Protein AF-A0A2A2RL53-F1 (afdb_monomer)

Structure (mmCIF, N/CA/C/O backbone):
data_AF-A0A2A2RL53-F1
#
_entry.id   AF-A0A2A2RL53-F1
#
loop_
_atom_site.group_PDB
_atom_site.id
_atom_site.type_symbol
_atom_site.label_atom_id
_atom_site.label_alt_id
_atom_site.label_comp_id
_atom_site.label_asym_id
_atom_site.label_entity_id
_atom_site.label_seq_id
_atom_site.pdbx_PDB_ins_code
_atom_site.Cartn_x
_atom_site.Cartn_y
_atom_site.Cartn_z
_atom_site.occupancy
_atom_site.B_iso_or_equiv
_atom_site.auth_seq_id
_atom_site.auth_comp_id
_atom_site.auth_asym_id
_atom_site.auth_atom_id
_atom_site.pdbx_PDB_model_num
ATOM 1 N N . MET A 1 1 ? 1.274 -37.061 -49.720 1.00 59.84 1 MET A N 1
ATOM 2 C CA . MET A 1 1 ? 2.575 -36.361 -49.545 1.00 59.84 1 MET A CA 1
ATOM 3 C C . MET A 1 1 ? 2.408 -34.895 -49.143 1.00 59.84 1 MET A C 1
ATOM 5 O O . MET A 1 1 ? 2.935 -34.525 -48.105 1.00 59.84 1 MET A O 1
ATOM 9 N N . LYS A 1 2 ? 1.642 -34.073 -49.881 1.00 65.56 2 LYS A N 1
ATOM 10 C CA . LYS A 1 2 ? 1.456 -32.635 -49.575 1.00 65.56 2 LYS A CA 1
ATOM 11 C C . LYS A 1 2 ? 0.833 -32.348 -48.196 1.00 65.56 2 LYS A C 1
ATOM 13 O O . LYS A 1 2 ? 1.295 -31.458 -47.496 1.00 65.56 2 LYS A O 1
ATOM 18 N N . THR A 1 3 ? -0.160 -33.135 -47.784 1.00 74.56 3 THR A N 1
ATOM 19 C CA . THR A 1 3 ? -0.843 -33.006 -46.482 1.00 74.56 3 THR A CA 1
ATOM 20 C C . THR A 1 3 ? 0.051 -33.365 -45.298 1.00 74.56 3 THR A C 1
ATOM 22 O O . THR A 1 3 ? 0.069 -32.640 -44.313 1.00 74.56 3 THR A O 1
ATOM 25 N N . HIS A 1 4 ? 0.846 -34.433 -45.404 1.00 78.12 4 HIS A N 1
ATOM 26 C CA . HIS A 1 4 ? 1.792 -34.823 -44.350 1.00 78.12 4 HIS A CA 1
ATOM 27 C C . HIS A 1 4 ? 2.940 -33.822 -44.197 1.00 78.12 4 HIS A C 1
ATOM 29 O O . HIS A 1 4 ? 3.351 -33.544 -43.077 1.00 78.12 4 HIS A O 1
ATOM 35 N N . PHE A 1 5 ? 3.417 -33.242 -45.304 1.00 79.62 5 PHE A N 1
ATOM 36 C CA . PHE 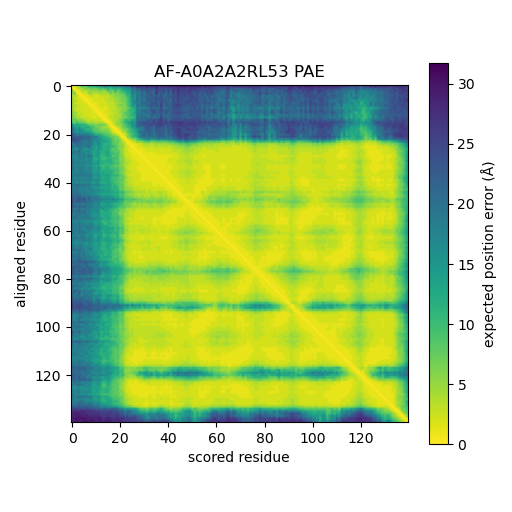A 1 5 ? 4.433 -32.191 -45.261 1.00 79.62 5 PHE A CA 1
ATOM 37 C C . PHE A 1 5 ? 3.885 -30.917 -44.608 1.00 79.62 5 PHE A C 1
ATOM 39 O O . PHE A 1 5 ? 4.490 -30.417 -43.670 1.00 79.62 5 PHE A O 1
ATOM 46 N N . ALA A 1 6 ? 2.697 -30.458 -45.018 1.00 82.06 6 ALA A N 1
ATOM 47 C CA . ALA A 1 6 ? 2.043 -29.298 -44.412 1.00 82.06 6 ALA A CA 1
ATOM 48 C C . ALA A 1 6 ? 1.775 -29.491 -42.909 1.00 82.06 6 ALA A C 1
ATOM 50 O O . ALA A 1 6 ? 1.980 -28.570 -42.121 1.00 82.06 6 ALA A O 1
ATOM 51 N N . LEU A 1 7 ? 1.373 -30.701 -42.503 1.00 86.62 7 LEU A N 1
ATOM 52 C CA . LEU A 1 7 ? 1.145 -31.031 -41.099 1.00 86.62 7 LEU A CA 1
ATOM 53 C C . LEU A 1 7 ? 2.452 -31.022 -40.295 1.00 86.62 7 LEU A C 1
ATOM 55 O O . LEU A 1 7 ? 2.485 -30.465 -39.203 1.00 86.62 7 LEU A O 1
ATOM 59 N N . ALA A 1 8 ? 3.536 -31.575 -40.845 1.00 86.88 8 ALA A N 1
ATOM 60 C CA . ALA A 1 8 ? 4.852 -31.552 -40.210 1.00 86.88 8 ALA A CA 1
ATOM 61 C C . ALA A 1 8 ? 5.400 -30.121 -40.070 1.00 86.88 8 ALA A C 1
ATOM 63 O O . ALA A 1 8 ? 5.925 -29.766 -39.017 1.00 86.88 8 ALA A O 1
ATOM 64 N N . SER A 1 9 ? 5.226 -29.276 -41.093 1.00 83.31 9 SER A N 1
ATOM 65 C CA . SER A 1 9 ? 5.619 -27.863 -41.047 1.00 83.31 9 SER A CA 1
ATOM 66 C C . SER A 1 9 ? 4.835 -27.087 -39.989 1.00 83.31 9 SER A C 1
ATOM 68 O O . SER A 1 9 ? 5.425 -26.332 -39.220 1.00 83.31 9 SER A O 1
ATOM 70 N N . LEU A 1 10 ? 3.518 -27.300 -39.913 1.00 86.31 10 LEU A N 1
ATOM 71 C CA . LEU A 1 10 ? 2.664 -26.655 -38.917 1.00 86.31 10 LEU A CA 1
ATOM 72 C C . LEU A 1 10 ? 3.034 -27.086 -37.492 1.00 86.31 10 LEU A C 1
ATOM 74 O O . LEU A 1 10 ? 3.115 -26.246 -36.600 1.00 86.31 10 LEU A O 1
ATOM 78 N N . LEU A 1 11 ? 3.312 -28.377 -37.287 1.00 87.81 11 LEU A N 1
ATOM 79 C CA . LEU A 1 11 ? 3.739 -28.900 -35.991 1.00 87.81 11 LEU A CA 1
ATOM 80 C C . LEU A 1 11 ? 5.079 -28.289 -35.557 1.00 87.81 11 LEU A C 1
ATOM 82 O O . LEU A 1 11 ? 5.240 -27.911 -34.401 1.00 87.81 11 LEU A O 1
ATOM 86 N N . PHE A 1 12 ? 6.018 -28.136 -36.495 1.00 84.25 12 PHE A N 1
ATOM 87 C CA . PHE A 1 12 ? 7.312 -27.507 -36.237 1.00 84.25 12 PHE A CA 1
ATOM 88 C C . PHE A 1 12 ? 7.170 -26.021 -35.864 1.00 84.25 12 PHE A C 1
ATOM 90 O O . PHE A 1 12 ? 7.814 -25.559 -34.926 1.00 84.25 12 PHE A O 1
ATOM 97 N N . LEU A 1 13 ? 6.277 -25.285 -36.534 1.00 84.12 13 LEU A N 1
ATOM 98 C CA . LEU A 1 13 ? 5.962 -23.886 -36.214 1.00 84.12 13 LEU A CA 1
ATOM 99 C C . LEU A 1 13 ? 5.336 -23.722 -34.822 1.00 84.12 13 LEU A C 1
ATOM 101 O O . LEU A 1 13 ? 5.707 -22.803 -34.096 1.00 84.12 13 LEU A O 1
ATOM 105 N N . LEU A 1 14 ? 4.430 -24.621 -34.430 1.00 83.62 14 LEU A N 1
ATOM 106 C CA . LEU A 1 14 ? 3.784 -24.593 -33.112 1.00 83.62 14 LEU A CA 1
ATOM 107 C C . LEU A 1 14 ? 4.756 -24.948 -31.977 1.00 83.62 14 LEU A C 1
ATOM 109 O O . LEU A 1 14 ? 4.697 -24.355 -30.903 1.00 83.62 14 LEU A O 1
ATOM 113 N N . LEU A 1 15 ? 5.679 -25.885 -32.215 1.00 81.19 15 LEU A N 1
ATOM 114 C CA . LEU A 1 15 ? 6.710 -26.262 -31.241 1.00 81.19 15 LEU A CA 1
ATOM 115 C C . LEU A 1 15 ? 7.816 -25.204 -31.108 1.00 81.19 15 LEU A C 1
ATOM 117 O O . LEU A 1 15 ? 8.449 -25.116 -30.058 1.00 81.19 15 LEU A O 1
ATOM 121 N N . ALA A 1 16 ? 8.030 -24.383 -32.139 1.00 75.44 16 ALA A N 1
ATOM 122 C CA . ALA A 1 16 ? 8.985 -23.278 -32.119 1.00 75.44 16 ALA A CA 1
ATOM 123 C C . ALA A 1 16 ? 8.428 -21.988 -31.484 1.00 75.44 16 ALA A C 1
ATOM 125 O O . ALA A 1 16 ? 9.189 -21.043 -31.278 1.00 75.44 16 ALA A O 1
ATOM 126 N N . SER A 1 17 ? 7.129 -21.930 -31.150 1.00 68.44 17 SER A N 1
ATOM 127 C CA . SER A 1 17 ? 6.476 -20.718 -30.637 1.00 68.44 17 SER A CA 1
ATOM 128 C C . SER A 1 17 ? 6.111 -20.677 -29.139 1.00 68.44 17 SER A C 1
ATOM 130 O O . SER A 1 17 ? 5.200 -19.908 -28.803 1.00 68.44 17 SER A O 1
ATOM 132 N N . PRO A 1 18 ? 6.732 -21.415 -28.191 1.00 65.12 18 PRO A N 1
ATOM 133 C CA . PRO A 1 18 ? 6.543 -21.078 -26.788 1.00 65.12 18 PRO A CA 1
ATOM 134 C C . PRO A 1 18 ? 7.231 -19.732 -26.523 1.00 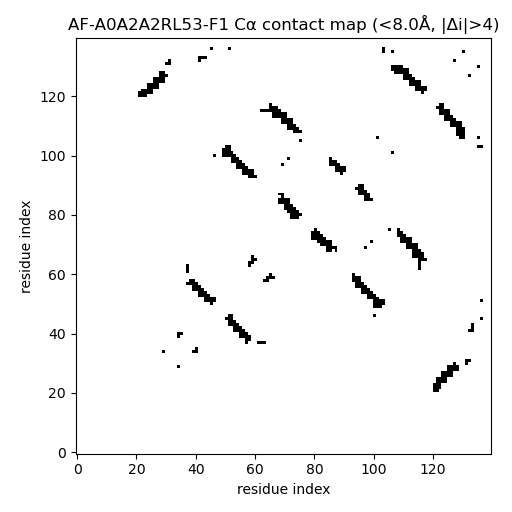65.12 18 PRO A C 1
ATOM 136 O O . PRO A 1 18 ? 8.423 -19.649 -26.239 1.00 65.12 18 PRO A O 1
ATOM 139 N N . SER A 1 19 ? 6.470 -18.643 -26.650 1.00 67.25 19 SER A N 1
ATOM 140 C CA . SER A 1 19 ? 6.883 -17.348 -26.122 1.00 67.25 19 SER A CA 1
ATOM 141 C C . SER A 1 19 ? 6.942 -17.470 -24.599 1.00 67.25 19 SER A C 1
ATOM 143 O O . SER A 1 19 ? 6.003 -18.012 -24.008 1.00 67.25 19 SER A O 1
ATOM 145 N N . PRO A 1 20 ? 7.999 -16.972 -23.937 1.00 58.03 20 PRO A N 1
ATOM 146 C CA . PRO A 1 20 ? 8.036 -16.920 -22.488 1.00 58.03 20 PRO A CA 1
ATOM 147 C C . PRO A 1 20 ? 6.919 -15.996 -21.984 1.00 58.03 20 PRO A C 1
ATOM 149 O O . PRO A 1 20 ? 7.069 -14.774 -21.928 1.00 58.03 20 PRO A O 1
ATOM 152 N N . SER A 1 21 ? 5.780 -16.596 -21.635 1.00 59.56 21 SER A N 1
ATOM 153 C CA . SER A 1 21 ? 4.677 -15.965 -20.913 1.00 59.56 21 SER A CA 1
ATOM 154 C C . SER A 1 21 ? 5.039 -15.908 -19.432 1.00 59.56 21 SER A C 1
ATOM 156 O O . SER A 1 21 ? 4.448 -16.590 -18.597 1.00 59.56 21 SER A O 1
ATOM 158 N N . PHE A 1 22 ? 6.050 -15.112 -19.099 1.00 55.75 22 PHE A N 1
ATOM 159 C CA . PHE A 1 22 ? 6.384 -14.830 -17.711 1.00 55.75 22 PHE A CA 1
ATOM 160 C C . PHE A 1 22 ? 5.758 -13.493 -17.331 1.00 55.75 22 PHE A C 1
ATOM 162 O O . PHE A 1 22 ? 6.381 -12.446 -17.439 1.00 55.75 22 PHE A O 1
ATOM 169 N N . ALA A 1 23 ? 4.506 -13.539 -16.876 1.00 66.25 23 ALA A N 1
ATOM 170 C CA . ALA A 1 23 ? 3.902 -12.472 -16.079 1.00 66.25 23 ALA A CA 1
ATOM 171 C C . ALA A 1 23 ? 4.334 -12.633 -14.609 1.00 66.25 23 ALA A C 1
ATOM 173 O O . ALA A 1 23 ? 3.505 -12.704 -13.702 1.00 66.25 23 ALA A O 1
ATOM 174 N N . LEU A 1 24 ? 5.639 -12.811 -14.381 1.00 78.06 24 LEU A N 1
ATOM 175 C CA . LEU A 1 24 ? 6.172 -13.064 -13.050 1.00 78.06 24 LEU A CA 1
ATOM 176 C C . LEU A 1 24 ? 6.315 -11.726 -12.318 1.00 78.06 24 LEU A C 1
ATOM 178 O O . LEU A 1 24 ? 6.961 -10.803 -12.812 1.00 78.06 24 LEU A O 1
ATOM 182 N N . MET A 1 25 ? 5.693 -11.625 -11.145 1.00 86.94 25 MET A N 1
ATOM 183 C CA . MET A 1 25 ? 5.879 -10.502 -10.233 1.00 86.94 25 MET A CA 1
ATOM 184 C C . MET A 1 25 ? 6.735 -10.973 -9.061 1.00 86.94 25 MET A C 1
ATOM 186 O O . MET A 1 25 ? 6.318 -11.863 -8.319 1.00 86.94 25 MET A O 1
ATOM 190 N N . MET A 1 26 ? 7.916 -10.382 -8.893 1.00 91.44 26 MET A N 1
ATOM 191 C CA . MET A 1 26 ? 8.703 -10.564 -7.675 1.00 91.44 26 MET A CA 1
ATOM 192 C C . MET A 1 26 ? 8.006 -9.827 -6.536 1.00 91.44 26 MET A C 1
ATOM 194 O O . MET A 1 26 ? 7.572 -8.694 -6.724 1.00 91.44 26 MET A O 1
ATOM 198 N N . ILE A 1 27 ? 7.876 -10.461 -5.375 1.00 94.19 27 ILE A N 1
ATOM 199 C CA . ILE A 1 27 ? 7.255 -9.851 -4.198 1.00 94.19 27 ILE A CA 1
ATOM 200 C C . ILE A 1 27 ? 8.345 -9.508 -3.193 1.00 94.19 27 ILE A C 1
ATOM 202 O O . ILE A 1 27 ? 9.159 -10.367 -2.862 1.00 94.19 27 ILE A O 1
ATOM 206 N N . ASP A 1 28 ? 8.341 -8.260 -2.735 1.00 95.94 28 ASP A N 1
ATOM 207 C CA . ASP A 1 28 ? 9.261 -7.746 -1.725 1.00 95.94 28 ASP A CA 1
ATOM 208 C C . ASP A 1 28 ? 8.451 -7.278 -0.509 1.00 95.94 28 ASP A C 1
ATOM 210 O O . ASP A 1 28 ? 7.650 -6.347 -0.616 1.00 95.94 28 ASP A O 1
ATOM 214 N N . ASP A 1 29 ? 8.612 -7.961 0.626 1.00 97.31 29 ASP A N 1
ATOM 215 C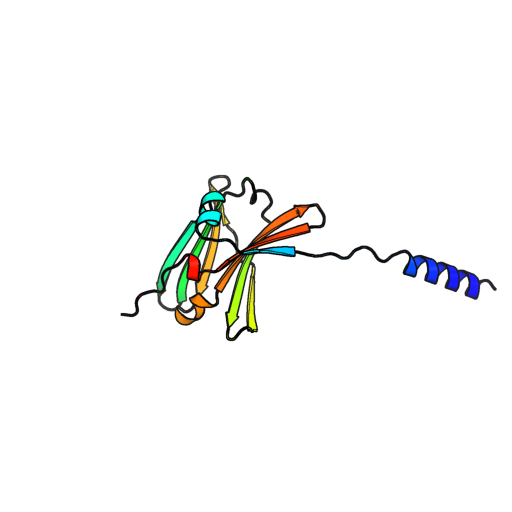 CA . ASP A 1 29 ? 7.989 -7.585 1.900 1.00 97.31 29 ASP A CA 1
ATOM 216 C C . ASP A 1 29 ? 8.716 -6.351 2.468 1.00 97.31 29 ASP A C 1
ATOM 218 O O . ASP A 1 29 ? 9.903 -6.397 2.791 1.00 97.31 29 ASP A O 1
ATOM 222 N N . VAL A 1 30 ? 8.001 -5.238 2.638 1.00 97.94 30 VAL A N 1
ATOM 223 C CA . VAL A 1 30 ? 8.590 -3.954 3.033 1.00 97.94 30 VAL A CA 1
ATOM 224 C C . VAL A 1 30 ? 8.421 -3.691 4.530 1.00 97.94 30 VAL A C 1
ATOM 226 O O . VAL A 1 30 ? 7.302 -3.591 5.037 1.00 97.94 30 VAL A O 1
ATOM 229 N N . SER A 1 31 ? 9.543 -3.510 5.238 1.00 97.38 31 SER A N 1
ATOM 230 C CA . SER A 1 31 ? 9.560 -3.099 6.651 1.00 97.38 31 SER A CA 1
ATOM 231 C C . SER A 1 31 ? 9.233 -1.608 6.841 1.00 97.38 31 SER A C 1
ATOM 233 O O . SER A 1 31 ? 9.255 -0.824 5.889 1.00 97.38 31 SER A O 1
ATOM 235 N N . LYS A 1 32 ? 8.997 -1.178 8.091 1.00 96.06 32 LYS A N 1
ATOM 236 C CA . LYS A 1 32 ? 8.799 0.244 8.440 1.00 96.06 32 LYS A CA 1
ATOM 237 C C . LYS A 1 32 ? 9.975 1.121 8.007 1.00 96.06 32 LYS A C 1
ATOM 239 O O . LYS A 1 32 ? 9.783 2.199 7.445 1.00 96.06 32 LYS A O 1
ATOM 244 N N . GLU A 1 33 ? 11.192 0.661 8.273 1.00 97.06 33 GLU A N 1
ATOM 245 C CA . GLU A 1 33 ? 12.435 1.372 7.973 1.00 97.06 33 GLU A CA 1
ATOM 246 C C . GLU A 1 33 ? 12.591 1.526 6.463 1.00 97.06 33 GLU A C 1
ATOM 248 O O . GLU A 1 33 ? 12.808 2.632 5.966 1.00 97.06 33 GLU A O 1
ATOM 253 N N . ARG A 1 34 ? 12.372 0.434 5.723 1.00 97.19 34 ARG A N 1
ATOM 254 C CA . ARG A 1 34 ? 12.467 0.443 4.267 1.00 97.19 34 ARG A CA 1
ATOM 255 C C . ARG A 1 34 ? 11.385 1.308 3.624 1.00 97.19 34 ARG A C 1
ATOM 257 O O . ARG A 1 34 ? 11.685 2.071 2.708 1.00 97.19 34 ARG A O 1
ATOM 264 N N . ALA A 1 35 ? 10.154 1.268 4.129 1.00 97.25 35 ALA A N 1
ATOM 265 C CA . ALA A 1 35 ? 9.083 2.151 3.669 1.00 97.25 35 ALA A CA 1
ATOM 266 C C . ALA A 1 35 ? 9.466 3.633 3.819 1.00 97.25 35 ALA A C 1
ATOM 268 O O . ALA A 1 35 ? 9.266 4.418 2.890 1.00 97.25 35 ALA A O 1
ATOM 269 N N . LYS A 1 36 ? 10.097 4.008 4.942 1.00 95.62 36 LYS A N 1
ATOM 270 C CA . LYS A 1 36 ? 10.592 5.373 5.171 1.00 95.62 36 LYS A CA 1
ATOM 271 C C . LYS A 1 36 ? 11.671 5.774 4.161 1.00 95.62 36 LYS A C 1
ATOM 273 O O . LYS A 1 36 ? 11.619 6.882 3.634 1.00 95.62 36 LYS A O 1
ATOM 278 N N . GLU A 1 37 ? 12.618 4.888 3.851 1.00 96.75 37 GLU A N 1
ATOM 279 C CA . GLU A 1 37 ? 13.646 5.127 2.821 1.00 96.75 37 GLU A CA 1
ATOM 280 C C . GLU A 1 37 ? 13.054 5.310 1.417 1.00 96.75 37 GLU A C 1
ATOM 282 O O . GLU A 1 37 ? 13.564 6.096 0.612 1.00 96.75 37 GLU A O 1
ATOM 287 N N . MET A 1 38 ? 11.968 4.590 1.132 1.00 96.38 38 MET A N 1
ATOM 288 C CA . MET A 1 38 ? 11.216 4.678 -0.119 1.00 96.38 38 MET A CA 1
ATOM 289 C C . MET A 1 38 ? 10.313 5.918 -0.191 1.00 96.38 38 MET A C 1
ATOM 291 O O . MET A 1 38 ? 9.734 6.178 -1.243 1.00 96.38 38 MET A O 1
ATOM 295 N N . GLY A 1 39 ? 10.183 6.685 0.898 1.00 95.88 39 GLY A N 1
ATOM 296 C CA . GLY A 1 39 ? 9.279 7.833 0.967 1.00 95.88 39 GLY A CA 1
ATOM 297 C C . GLY A 1 39 ? 7.801 7.437 1.016 1.00 95.88 39 GLY A C 1
ATOM 298 O O . GLY A 1 39 ? 6.955 8.207 0.566 1.00 95.88 39 GLY A O 1
ATOM 299 N N . VAL A 1 40 ? 7.494 6.243 1.530 1.00 97.75 40 VAL A N 1
ATOM 300 C CA . VAL A 1 40 ? 6.131 5.745 1.736 1.00 97.75 40 VAL A CA 1
ATOM 301 C C . VAL A 1 40 ? 5.694 6.059 3.162 1.00 97.75 40 VAL A C 1
ATOM 303 O O . VAL A 1 40 ? 6.412 5.790 4.126 1.00 97.75 40 VAL A O 1
ATOM 306 N N . THR A 1 41 ? 4.493 6.603 3.305 1.00 96.94 41 THR A N 1
ATOM 307 C CA . THR A 1 41 ? 3.880 6.910 4.596 1.00 96.94 41 THR A CA 1
ATOM 308 C C . THR A 1 41 ? 2.473 6.338 4.676 1.00 96.94 41 THR A C 1
ATOM 310 O O . THR A 1 41 ? 1.794 6.161 3.663 1.00 96.94 41 THR A O 1
ATOM 313 N N . PHE A 1 42 ? 2.050 6.041 5.902 1.00 97.25 42 PHE A N 1
ATOM 314 C CA . PHE A 1 42 ? 0.726 5.523 6.203 1.00 97.25 42 PHE A CA 1
ATOM 315 C C . PHE A 1 42 ? 0.001 6.476 7.139 1.00 97.25 42 PHE A C 1
ATOM 317 O O . PHE A 1 42 ? 0.601 7.060 8.043 1.00 97.25 42 PHE A O 1
ATOM 324 N N . ARG A 1 43 ? -1.306 6.605 6.934 1.00 95.62 43 ARG A N 1
ATOM 325 C CA . ARG A 1 43 ? -2.210 7.279 7.866 1.00 95.62 43 ARG A CA 1
ATOM 326 C C . ARG A 1 43 ? -3.441 6.420 8.062 1.00 95.62 43 ARG A C 1
ATOM 328 O O . ARG A 1 43 ? -3.876 5.737 7.141 1.00 95.62 43 ARG A O 1
ATOM 335 N N . SER A 1 44 ? -4.027 6.495 9.244 1.00 95.06 44 SER A N 1
ATO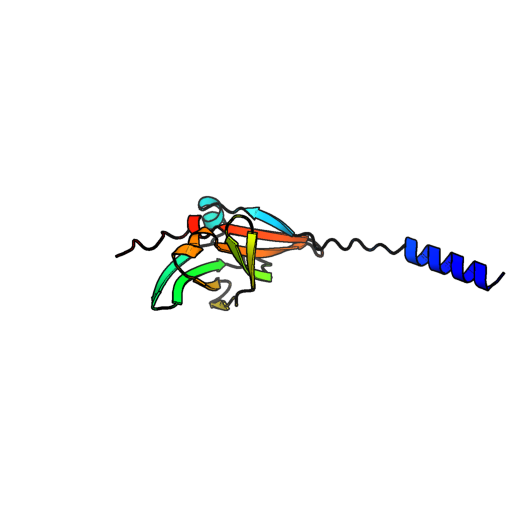M 336 C CA . SER A 1 44 ? -5.276 5.808 9.542 1.00 95.06 44 SER A CA 1
ATOM 337 C C . SER A 1 44 ? -6.135 6.632 10.476 1.00 95.06 44 SER A C 1
ATOM 339 O O . SER A 1 44 ? -5.609 7.255 11.401 1.00 95.06 44 SER A O 1
ATOM 341 N N . HIS A 1 45 ? -7.447 6.572 10.297 1.00 93.19 45 HIS A N 1
ATOM 342 C CA . HIS A 1 45 ? -8.382 7.118 11.269 1.00 93.19 45 HIS A CA 1
ATOM 343 C C . HIS A 1 45 ? -9.702 6.337 11.273 1.00 93.19 45 HIS A C 1
ATOM 345 O O . HIS A 1 45 ? -10.031 5.672 10.284 1.00 93.19 45 HIS A O 1
ATOM 351 N N . PRO A 1 46 ? -10.480 6.412 12.368 1.00 93.81 46 PRO A N 1
ATOM 352 C CA . PRO A 1 46 ? -11.849 5.911 12.383 1.00 93.81 46 PRO A CA 1
ATOM 353 C C . PRO A 1 46 ? -12.678 6.532 11.250 1.00 93.81 46 PRO A C 1
ATOM 355 O O . PRO A 1 46 ? -12.557 7.726 10.976 1.00 93.81 46 PRO A O 1
ATOM 358 N N . ASN A 1 47 ? -13.515 5.730 10.601 1.00 93.88 47 ASN A N 1
ATOM 359 C CA . ASN A 1 47 ? -14.339 6.104 9.452 1.00 93.88 47 ASN A CA 1
ATOM 360 C C . ASN A 1 47 ? -15.819 5.734 9.667 1.00 93.88 47 ASN A C 1
ATOM 362 O O . ASN A 1 47 ? -16.482 5.189 8.786 1.00 93.88 47 ASN A O 1
ATOM 366 N N . GLY A 1 48 ? -16.330 5.996 10.874 1.00 91.12 48 GLY A N 1
ATOM 367 C CA . GLY A 1 48 ? -17.716 5.700 11.243 1.00 91.12 48 GLY A CA 1
ATOM 368 C C . GLY A 1 48 ? -18.074 4.224 11.047 1.00 91.12 48 GLY A C 1
ATOM 369 O O . GLY A 1 48 ? -17.303 3.338 11.411 1.00 91.12 48 GLY A O 1
ATOM 370 N N . GLU A 1 49 ? -19.233 3.967 10.440 1.00 91.88 49 GLU A N 1
ATOM 371 C CA . GLU A 1 49 ? -19.728 2.611 10.156 1.00 91.88 49 GLU A CA 1
ATOM 372 C C . GLU A 1 49 ? -18.866 1.847 9.137 1.00 91.88 49 GLU A C 1
ATOM 374 O O . GLU A 1 49 ? -18.916 0.621 9.089 1.00 91.88 49 GLU A O 1
ATOM 379 N N . ALA A 1 50 ? -18.025 2.540 8.359 1.00 91.56 50 ALA A N 1
ATOM 380 C CA . ALA A 1 50 ? -17.097 1.908 7.422 1.00 91.56 50 ALA A CA 1
ATOM 381 C C . ALA A 1 50 ? -15.818 1.367 8.099 1.00 91.56 50 ALA A C 1
ATOM 383 O O . ALA A 1 50 ? -14.944 0.827 7.417 1.00 91.56 50 ALA A O 1
ATOM 384 N N . GLY A 1 51 ? -15.690 1.501 9.425 1.00 93.75 51 GLY A N 1
ATOM 385 C CA . GLY A 1 51 ? -14.592 0.935 10.207 1.00 93.75 51 GLY A CA 1
ATOM 386 C C . GLY A 1 51 ? -13.390 1.871 10.316 1.00 93.75 51 GLY A C 1
ATOM 387 O O . GLY A 1 51 ? -13.515 2.995 10.796 1.00 93.75 51 GLY A O 1
ATOM 388 N N . VAL A 1 52 ? -12.205 1.410 9.918 1.00 94.62 52 VAL A N 1
ATOM 389 C CA . VAL A 1 52 ? -10.968 2.207 9.872 1.00 94.62 52 VAL A CA 1
ATOM 390 C C . VAL A 1 52 ? -10.614 2.468 8.422 1.00 94.62 52 VAL A C 1
ATOM 392 O O . VAL A 1 52 ? -10.521 1.539 7.622 1.00 94.62 52 VAL A O 1
ATOM 395 N N . ALA A 1 53 ? -10.376 3.731 8.093 1.00 96.12 53 ALA A N 1
ATOM 396 C CA . ALA A 1 53 ? -9.832 4.095 6.801 1.00 96.12 53 ALA A CA 1
ATOM 397 C C . ALA A 1 53 ? -8.307 4.198 6.884 1.00 96.12 53 ALA A C 1
ATOM 399 O O . ALA A 1 53 ? -7.759 4.710 7.864 1.00 96.12 53 ALA A O 1
ATOM 400 N N . VAL A 1 54 ? -7.631 3.669 5.866 1.00 97.38 54 VAL A N 1
ATOM 401 C CA . VAL A 1 54 ? -6.172 3.580 5.772 1.00 97.38 54 VAL A CA 1
ATOM 402 C C . VAL A 1 54 ? -5.727 4.199 4.459 1.00 97.38 54 VAL A C 1
ATOM 404 O O . VAL A 1 54 ? -6.200 3.809 3.392 1.00 97.38 54 VAL A O 1
ATOM 407 N N . TRP A 1 55 ? -4.781 5.127 4.548 1.00 97.44 55 TRP A N 1
ATOM 408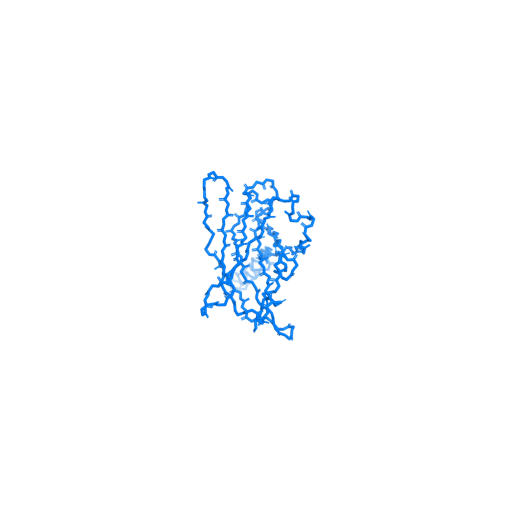 C CA . TRP A 1 55 ? -4.136 5.788 3.424 1.00 97.44 55 TRP A CA 1
ATOM 409 C C . TRP A 1 55 ? -2.693 5.336 3.313 1.00 97.44 55 TRP A C 1
ATOM 411 O O . TRP A 1 55 ? -1.982 5.261 4.317 1.00 97.44 55 TRP A O 1
ATOM 421 N N . ILE A 1 56 ? -2.264 5.122 2.075 1.00 98.12 56 ILE A N 1
ATOM 422 C CA . ILE A 1 56 ? -0.863 5.042 1.690 1.00 98.12 56 ILE A CA 1
ATOM 423 C C . ILE A 1 56 ? -0.546 6.234 0.798 1.00 98.12 56 ILE A C 1
ATOM 425 O O . ILE A 1 56 ? -1.265 6.519 -0.162 1.00 98.12 56 ILE A O 1
ATOM 429 N N . GLU A 1 57 ? 0.528 6.932 1.134 1.00 97.69 57 GLU A N 1
ATOM 430 C CA . GLU A 1 57 ? 1.010 8.090 0.397 1.00 97.69 57 GLU A CA 1
ATOM 431 C C . GLU A 1 57 ? 2.491 7.893 0.077 1.00 97.69 57 GLU A C 1
ATOM 433 O O . GLU A 1 57 ? 3.279 7.528 0.951 1.00 97.69 57 GLU A O 1
ATOM 438 N N . PHE A 1 58 ? 2.871 8.101 -1.180 1.00 97.50 58 PHE A N 1
ATOM 439 C CA . PHE A 1 58 ? 4.250 7.956 -1.638 1.00 97.50 58 PHE A CA 1
ATOM 440 C C . PHE A 1 58 ? 4.528 8.869 -2.824 1.00 97.50 58 PHE A C 1
ATOM 442 O O . PHE A 1 58 ? 3.616 9.282 -3.535 1.00 97.50 58 PHE A O 1
ATOM 449 N N . LYS A 1 59 ? 5.800 9.168 -3.077 1.00 95.75 59 LYS A N 1
ATOM 450 C CA . LYS A 1 59 ? 6.206 9.849 -4.307 1.00 95.75 59 LYS A CA 1
ATOM 451 C C . LYS A 1 59 ? 6.567 8.825 -5.378 1.00 95.75 59 LYS A C 1
ATOM 453 O O . LYS A 1 59 ? 7.285 7.863 -5.107 1.00 95.75 59 LYS A O 1
ATOM 458 N N . ALA A 1 60 ? 6.089 9.033 -6.600 1.00 94.75 60 ALA A N 1
ATOM 459 C CA . ALA A 1 60 ? 6.420 8.218 -7.767 1.00 94.75 60 ALA A CA 1
ATOM 460 C C . ALA A 1 60 ? 7.845 8.525 -8.267 1.00 94.75 60 ALA A C 1
ATOM 462 O O . ALA A 1 60 ? 8.049 9.025 -9.369 1.00 94.75 60 ALA A O 1
ATOM 463 N N . GLU A 1 61 ? 8.846 8.231 -7.440 1.00 94.06 61 GLU A N 1
ATOM 464 C CA . GLU A 1 61 ? 10.260 8.492 -7.700 1.00 94.06 61 GLU A CA 1
ATOM 465 C C . GLU A 1 61 ? 11.133 7.294 -7.300 1.00 94.06 61 GLU A C 1
ATOM 467 O O . GLU A 1 61 ? 10.676 6.351 -6.653 1.00 94.06 61 GLU A O 1
ATOM 472 N N . ARG A 1 62 ? 12.413 7.309 -7.696 1.00 93.25 62 ARG A N 1
ATOM 473 C CA . ARG A 1 62 ? 13.39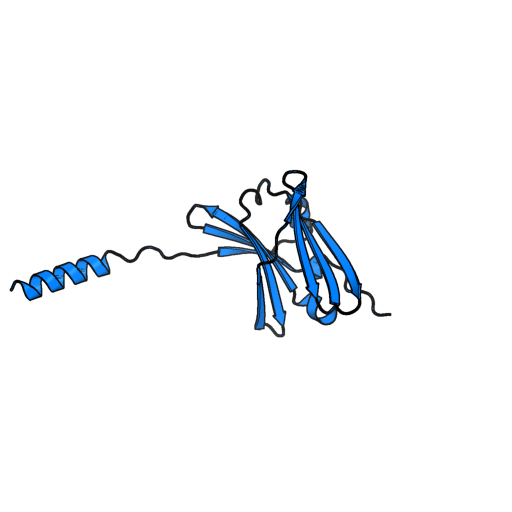3 6.252 -7.377 1.00 93.25 62 ARG A CA 1
ATOM 474 C C . ARG A 1 62 ? 12.856 4.852 -7.722 1.00 93.25 62 ARG A C 1
ATOM 476 O O . ARG A 1 62 ? 12.581 4.581 -8.888 1.00 93.25 62 ARG A O 1
ATOM 483 N N . VAL A 1 63 ? 12.703 3.977 -6.726 1.00 94.81 63 VAL A N 1
ATOM 484 C CA . VAL A 1 63 ? 12.204 2.601 -6.886 1.00 94.81 63 VAL A CA 1
ATOM 485 C C . VAL A 1 63 ? 10.706 2.538 -7.206 1.00 94.81 63 VAL A C 1
ATOM 487 O O . VAL A 1 63 ? 10.242 1.519 -7.694 1.00 94.81 63 VAL A O 1
ATOM 490 N N . LEU A 1 64 ? 9.954 3.625 -6.993 1.00 96.00 64 LEU A N 1
ATOM 491 C CA . LEU A 1 64 ? 8.516 3.733 -7.274 1.00 96.00 64 LEU A CA 1
ATOM 492 C C . LEU A 1 64 ? 8.203 4.572 -8.526 1.00 96.00 64 LEU A C 1
ATOM 494 O O . LEU A 1 64 ? 7.036 4.810 -8.833 1.00 96.00 64 LEU A O 1
ATOM 498 N N . LYS A 1 65 ? 9.225 5.007 -9.281 1.00 93.88 65 LYS A N 1
ATOM 499 C CA . LYS A 1 65 ? 9.071 5.888 -10.458 1.00 93.88 65 LYS A CA 1
ATOM 500 C C . LYS A 1 65 ? 8.106 5.348 -11.520 1.00 93.88 65 LYS A C 1
ATOM 502 O O . LYS A 1 65 ? 7.363 6.106 -12.129 1.00 93.88 65 LYS A O 1
ATOM 507 N N . ASN A 1 66 ? 8.103 4.029 -11.702 1.00 93.62 66 ASN A N 1
ATOM 508 C CA . ASN A 1 66 ? 7.297 3.319 -12.694 1.00 93.62 66 ASN A CA 1
ATOM 509 C C . ASN A 1 66 ? 6.173 2.521 -12.018 1.00 93.62 66 ASN A C 1
ATOM 511 O O . ASN A 1 66 ? 5.882 1.392 -12.429 1.00 93.62 66 ASN A O 1
ATOM 515 N N . PHE A 1 67 ? 5.593 3.045 -10.932 1.00 94.75 67 PHE A N 1
ATOM 516 C CA . PHE A 1 67 ? 4.432 2.399 -10.330 1.00 94.75 67 PHE A CA 1
ATOM 517 C C . PHE A 1 67 ? 3.297 2.299 -11.361 1.00 94.75 67 PHE A C 1
ATOM 519 O O . PHE A 1 67 ? 3.098 3.182 -12.194 1.00 94.75 67 PHE A O 1
ATOM 526 N N . THR A 1 68 ? 2.558 1.201 -11.301 1.00 94.19 68 THR A N 1
ATOM 527 C CA . THR A 1 68 ? 1.462 0.894 -12.227 1.00 94.19 68 THR A CA 1
ATOM 528 C C . THR A 1 68 ? 0.123 0.849 -11.514 1.00 94.19 68 THR A C 1
ATOM 530 O O . THR A 1 68 ? -0.878 1.315 -12.050 1.00 94.19 68 THR A O 1
ATOM 533 N N . ARG A 1 69 ? 0.092 0.302 -10.294 1.00 95.31 69 ARG A N 1
ATOM 534 C CA . ARG A 1 69 ? -1.114 0.236 -9.470 1.00 95.31 69 ARG A CA 1
ATOM 535 C C . ARG A 1 69 ? -0.789 0.085 -7.993 1.00 95.31 69 ARG A C 1
ATOM 537 O O . ARG A 1 69 ? 0.276 -0.417 -7.627 1.00 95.31 69 ARG A O 1
ATOM 544 N N . VAL A 1 70 ? -1.771 0.453 -7.179 1.00 98.00 70 VAL A N 1
ATOM 545 C CA . VAL A 1 70 ? -1.868 0.062 -5.775 1.00 98.00 70 VAL A CA 1
ATOM 546 C C . VAL A 1 70 ? -2.961 -0.995 -5.663 1.00 98.00 70 VAL A C 1
ATOM 548 O O . VAL A 1 70 ? -4.011 -0.870 -6.288 1.00 98.00 70 VAL A O 1
ATOM 551 N N . GLU A 1 71 ? -2.718 -2.053 -4.906 1.00 97.81 71 GLU A N 1
ATOM 552 C CA . GLU A 1 71 ? -3.643 -3.170 -4.728 1.00 97.81 71 GLU A CA 1
ATOM 553 C C . GLU A 1 71 ? -3.828 -3.457 -3.237 1.00 97.81 71 GLU A C 1
ATOM 555 O O . GLU A 1 71 ? -2.854 -3.571 -2.497 1.00 97.81 71 GLU A O 1
ATOM 560 N N . LEU A 1 72 ? -5.078 -3.589 -2.799 1.00 98.31 72 LEU A N 1
ATOM 561 C CA . LEU A 1 72 ? -5.415 -4.164 -1.505 1.00 98.31 72 LEU A CA 1
ATOM 562 C C . LEU A 1 72 ? -5.476 -5.681 -1.643 1.00 98.31 72 LEU A C 1
ATOM 564 O O . LEU A 1 72 ? -6.190 -6.211 -2.496 1.00 98.31 72 LEU A O 1
ATOM 568 N N . ARG 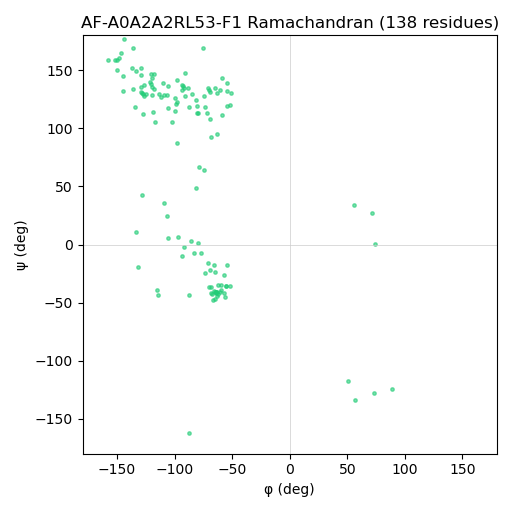A 1 73 ? -4.772 -6.374 -0.753 1.00 97.44 73 ARG A N 1
ATOM 569 C CA . ARG A 1 73 ? -4.886 -7.814 -0.556 1.00 97.44 73 ARG A CA 1
ATOM 570 C C . ARG A 1 73 ? -5.357 -8.086 0.862 1.00 97.44 73 ARG A C 1
ATOM 572 O O . ARG A 1 73 ? -4.819 -7.514 1.804 1.00 97.44 73 ARG A O 1
ATOM 579 N N . MET A 1 74 ? -6.331 -8.974 1.021 1.00 97.19 74 MET A N 1
ATOM 580 C CA . MET A 1 74 ? -6.766 -9.439 2.338 1.00 97.19 74 MET A CA 1
ATOM 581 C C . MET A 1 74 ? -6.617 -10.946 2.451 1.00 97.19 74 MET A C 1
ATOM 583 O O . MET A 1 74 ? -6.932 -11.690 1.516 1.00 97.19 74 MET A O 1
ATOM 587 N N . THR A 1 75 ? -6.161 -11.385 3.618 1.00 94.81 75 THR A N 1
ATOM 588 C CA . THR A 1 75 ? -6.063 -12.797 3.977 1.00 94.81 75 THR A CA 1
ATOM 589 C C . THR A 1 75 ? -6.721 -13.061 5.323 1.00 94.81 75 THR A C 1
ATOM 591 O O . THR A 1 75 ? -6.676 -12.225 6.220 1.00 94.81 75 THR A O 1
ATOM 594 N N . SER A 1 76 ? -7.330 -14.235 5.471 1.00 91.81 76 SER A N 1
ATOM 595 C CA . SER A 1 76 ? -7.874 -14.710 6.745 1.00 91.81 76 SER A CA 1
ATOM 596 C C . SER A 1 76 ? -7.694 -16.217 6.848 1.00 91.81 76 SER A C 1
ATOM 598 O O . SER A 1 76 ? -7.940 -16.944 5.883 1.00 91.81 76 SER A O 1
ATOM 600 N N . GLY A 1 77 ? -7.190 -16.698 7.987 1.00 89.25 77 GLY A N 1
ATOM 601 C CA . GLY A 1 77 ? -6.886 -18.121 8.181 1.00 89.25 77 GLY A CA 1
ATOM 602 C C . GLY A 1 77 ? -5.934 -18.696 7.121 1.00 89.25 77 GLY A C 1
ATOM 603 O O . GLY A 1 77 ? -6.108 -19.832 6.691 1.00 89.25 77 GLY A O 1
ATOM 604 N N . GLY A 1 78 ? -4.989 -17.886 6.627 1.00 87.81 78 GLY A N 1
ATOM 605 C CA . GLY A 1 78 ? -4.056 -18.265 5.558 1.00 87.81 78 GLY A CA 1
ATOM 606 C C . GLY A 1 78 ? -4.666 -18.323 4.151 1.00 87.81 78 GLY A C 1
ATOM 607 O O . GLY A 1 78 ? -3.956 -18.618 3.193 1.00 87.81 78 GLY A O 1
ATOM 608 N N . LYS A 1 79 ? -5.962 -18.026 3.996 1.00 92.56 79 LYS A N 1
ATOM 609 C CA . LYS A 1 79 ? -6.644 -17.997 2.699 1.00 92.56 79 LYS A CA 1
ATOM 610 C C . LYS A 1 79 ? -6.737 -16.576 2.170 1.00 92.56 79 LYS A C 1
ATOM 612 O O . LYS A 1 79 ? -6.988 -15.636 2.921 1.00 92.56 79 LYS A O 1
ATOM 617 N N . HIS A 1 80 ? -6.567 -16.434 0.862 1.00 93.62 80 HIS A N 1
ATOM 618 C CA . HIS A 1 80 ? -6.835 -15.188 0.157 1.00 93.62 80 HIS A CA 1
ATOM 619 C C . HIS A 1 80 ? -8.341 -14.907 0.133 1.00 93.62 80 HIS A C 1
ATOM 621 O O . HIS A 1 80 ? -9.121 -15.795 -0.210 1.00 93.62 80 HIS A O 1
ATOM 627 N N . LEU A 1 81 ? -8.730 -13.683 0.491 1.00 95.19 81 LEU A N 1
ATOM 628 C CA . LEU A 1 81 ? -10.125 -13.239 0.495 1.00 95.19 81 LEU A CA 1
ATOM 629 C C . LEU A 1 81 ? -10.396 -12.144 -0.535 1.00 95.19 81 LEU A C 1
ATOM 631 O O . LEU A 1 81 ? -11.414 -12.185 -1.217 1.00 95.19 81 LEU A O 1
ATOM 635 N N . VAL A 1 82 ? -9.502 -11.159 -0.631 1.00 95.44 82 VAL A N 1
ATOM 636 C CA . VAL A 1 82 ? -9.690 -9.976 -1.481 1.00 95.44 82 VAL A CA 1
ATOM 637 C C . VAL A 1 82 ? -8.403 -9.681 -2.228 1.00 95.44 82 VAL A C 1
ATOM 639 O O . VAL A 1 82 ? -7.340 -9.635 -1.609 1.00 95.44 82 VAL A O 1
ATOM 642 N N . SER A 1 83 ? -8.521 -9.428 -3.531 1.00 95.94 83 SER A N 1
ATOM 643 C CA . SER A 1 83 ? -7.547 -8.705 -4.355 1.00 95.94 83 SER A CA 1
ATOM 644 C C . SER A 1 83 ? -8.311 -7.600 -5.068 1.00 95.94 83 SER A C 1
ATOM 646 O O . SER A 1 83 ? -9.174 -7.886 -5.896 1.00 95.94 83 SER A O 1
ATOM 648 N N . ALA A 1 84 ? -8.036 -6.348 -4.721 1.00 96.44 84 ALA A N 1
ATOM 649 C CA . ALA A 1 84 ? -8.748 -5.205 -5.271 1.00 96.44 84 ALA A CA 1
ATOM 650 C C . ALA A 1 84 ? -7.754 -4.112 -5.683 1.00 96.44 84 ALA A C 1
ATOM 652 O O . ALA A 1 84 ? -7.045 -3.589 -4.818 1.00 96.44 84 ALA A O 1
ATOM 653 N N . PRO A 1 85 ? -7.674 -3.735 -6.974 1.00 97.19 85 PRO A N 1
ATOM 654 C CA . PRO A 1 85 ? -6.934 -2.543 -7.356 1.00 97.19 85 PRO A CA 1
ATOM 655 C C . PRO A 1 85 ? -7.603 -1.324 -6.714 1.00 97.19 85 PRO A C 1
ATOM 657 O O . PRO A 1 85 ? -8.817 -1.147 -6.806 1.00 97.19 85 PRO A O 1
ATOM 660 N N . LEU A 1 86 ? -6.807 -0.490 -6.056 1.00 98.06 86 LEU A N 1
ATOM 661 C CA . LEU A 1 86 ? -7.278 0.753 -5.466 1.00 98.06 86 LEU A CA 1
ATOM 662 C C . LEU A 1 86 ? -7.137 1.890 -6.469 1.00 98.06 86 LEU A C 1
ATOM 664 O O . LEU A 1 86 ? -6.202 1.932 -7.275 1.00 98.06 86 LEU A O 1
ATOM 668 N N . HIS A 1 87 ? -8.055 2.846 -6.385 1.00 96.81 87 HIS A N 1
ATOM 669 C CA . HIS A 1 87 ? -7.933 4.080 -7.137 1.00 96.81 87 HIS A CA 1
ATOM 670 C C . HIS A 1 87 ? -6.770 4.909 -6.576 1.00 96.81 87 HIS A C 1
ATOM 672 O O . HIS A 1 87 ? -6.855 5.460 -5.478 1.00 96.81 87 HIS A O 1
ATOM 678 N N . ALA A 1 88 ? -5.674 4.978 -7.331 1.00 95.94 88 ALA A N 1
ATOM 679 C CA . ALA A 1 88 ? -4.526 5.810 -7.003 1.00 95.94 88 ALA A CA 1
ATOM 680 C C . ALA A 1 88 ? -4.733 7.221 -7.568 1.00 95.94 88 ALA A C 1
ATOM 682 O O . ALA A 1 88 ? -4.830 7.412 -8.780 1.00 95.94 88 ALA A O 1
ATOM 683 N N . THR A 1 89 ? -4.783 8.214 -6.686 1.00 95.62 89 THR A N 1
ATOM 684 C CA . THR A 1 89 ? -4.904 9.627 -7.048 1.00 95.62 89 THR A CA 1
ATOM 685 C C . THR A 1 89 ? -3.529 10.277 -7.016 1.00 95.62 89 THR A C 1
ATOM 687 O O . THR A 1 89 ? -2.871 10.299 -5.977 1.00 95.62 89 THR A O 1
ATOM 690 N N . ARG A 1 90 ? -3.099 10.858 -8.137 1.00 93.19 90 ARG A N 1
ATOM 691 C CA . ARG A 1 90 ? -1.917 11.726 -8.170 1.00 93.19 90 ARG A CA 1
ATOM 692 C C . ARG A 1 90 ? -2.313 13.120 -7.669 1.00 93.19 90 ARG A C 1
ATOM 694 O O . ARG A 1 90 ? -3.213 13.746 -8.222 1.00 93.19 90 ARG A O 1
ATOM 701 N N . LYS A 1 91 ? -1.684 13.570 -6.585 1.00 87.75 91 LYS A N 1
ATOM 702 C CA . LYS A 1 91 ? -1.830 14.915 -6.008 1.00 87.75 91 LYS A CA 1
ATOM 703 C C . LYS A 1 91 ? -0.833 15.869 -6.683 1.00 87.75 91 LYS A C 1
ATOM 705 O O . LYS A 1 91 ? -0.329 15.589 -7.766 1.00 87.75 91 LYS A O 1
ATOM 710 N N . SER A 1 92 ? -0.556 17.015 -6.062 1.00 82.62 92 SER A N 1
ATOM 711 C CA . SER A 1 92 ? 0.424 17.988 -6.554 1.00 82.62 92 SER A CA 1
ATOM 712 C C . SER A 1 92 ? 1.782 17.330 -6.852 1.00 82.62 92 SER A C 1
ATOM 714 O O . SER A 1 92 ? 2.421 16.786 -5.949 1.00 82.62 92 SER A O 1
ATOM 716 N N . GLY A 1 93 ? 2.230 17.410 -8.107 1.00 83.06 93 GLY A N 1
ATOM 717 C CA . GLY A 1 93 ? 3.505 16.848 -8.560 1.00 83.06 93 GLY A CA 1
ATOM 718 C C . GLY A 1 93 ? 3.501 15.316 -8.674 1.00 83.06 93 GLY A C 1
ATOM 719 O O . GLY A 1 93 ? 2.650 14.729 -9.346 1.00 83.06 93 GLY A O 1
ATOM 720 N N . ASP A 1 94 ? 4.487 14.674 -8.040 1.00 89.38 94 ASP A N 1
ATOM 721 C CA . ASP A 1 94 ? 4.700 13.215 -8.062 1.00 89.38 94 ASP A CA 1
ATOM 722 C C . ASP A 1 94 ? 4.119 12.475 -6.854 1.00 89.38 94 ASP A C 1
ATOM 724 O O . ASP A 1 94 ? 4.336 11.274 -6.704 1.00 89.38 94 ASP A O 1
ATOM 728 N N . LEU A 1 95 ? 3.379 13.169 -5.989 1.00 95.44 95 LEU A N 1
ATOM 729 C CA . LEU A 1 95 ? 2.749 12.561 -4.824 1.00 95.44 95 LEU A CA 1
ATOM 730 C C . LEU A 1 95 ? 1.530 11.729 -5.243 1.00 95.44 95 LEU A C 1
ATOM 732 O O . LEU A 1 95 ? 0.641 12.222 -5.934 1.00 95.44 95 LEU A O 1
ATOM 736 N N . VAL A 1 96 ? 1.475 10.478 -4.809 1.00 97.00 96 VAL A N 1
ATOM 737 C CA . VAL A 1 96 ? 0.409 9.516 -5.091 1.00 97.00 96 VAL A CA 1
ATOM 738 C C . VAL A 1 96 ? -0.218 9.082 -3.777 1.00 97.00 96 VAL A C 1
ATOM 740 O O . VAL A 1 96 ? 0.482 8.772 -2.818 1.00 97.00 96 VAL A O 1
ATOM 743 N N . GLU A 1 97 ? -1.544 9.037 -3.754 1.00 97.56 97 GLU A N 1
ATOM 744 C CA . GLU A 1 97 ? -2.341 8.606 -2.612 1.00 97.56 97 GLU A CA 1
ATOM 745 C C . GLU A 1 97 ? -3.321 7.510 -3.043 1.00 97.56 97 GLU A C 1
ATOM 747 O O . GLU A 1 97 ? -3.977 7.620 -4.080 1.00 97.56 97 GLU A O 1
ATOM 752 N N . ALA A 1 98 ? -3.456 6.468 -2.231 1.00 97.88 98 ALA A N 1
ATOM 753 C CA . ALA A 1 98 ? -4.523 5.480 -2.344 1.00 97.88 98 ALA A CA 1
ATOM 754 C C . ALA A 1 98 ? -5.069 5.168 -0.951 1.00 97.88 98 ALA A C 1
ATOM 756 O O . ALA A 1 98 ? -4.350 5.276 0.044 1.00 97.88 98 ALA A O 1
ATOM 757 N N . HIS A 1 99 ? -6.339 4.782 -0.871 1.00 96.94 99 HIS A N 1
ATOM 758 C CA . HIS A 1 99 ? -6.960 4.459 0.405 1.00 96.94 99 HIS A CA 1
ATOM 759 C C . HIS A 1 99 ? -8.022 3.377 0.276 1.00 96.94 99 HIS A C 1
ATOM 761 O O . HIS A 1 99 ? -8.551 3.116 -0.805 1.00 96.94 99 HIS A O 1
ATOM 767 N N . PHE A 1 100 ? -8.327 2.757 1.408 1.00 97.12 100 PHE A N 1
ATOM 768 C CA . PHE A 1 100 ? -9.434 1.827 1.570 1.00 97.12 100 PHE A CA 1
ATOM 769 C C . PHE A 1 100 ? -10.003 1.959 2.983 1.00 97.12 100 PHE A C 1
ATOM 771 O O . PHE A 1 100 ? -9.374 2.550 3.861 1.00 97.12 100 PHE A O 1
ATOM 778 N N . SER A 1 101 ? -11.200 1.424 3.198 1.00 96.25 101 SER A N 1
ATOM 779 C CA . SER A 1 101 ? -11.780 1.261 4.533 1.00 96.25 101 SER A CA 1
ATOM 780 C C . SER A 1 101 ? -11.995 -0.211 4.819 1.00 96.25 101 SER A C 1
ATOM 782 O O . SER A 1 101 ? -12.258 -0.991 3.902 1.00 96.25 101 SER A O 1
ATOM 784 N N . VAL A 1 102 ? -11.841 -0.594 6.080 1.00 95.50 102 VAL A N 1
ATOM 785 C CA . VAL A 1 102 ? -11.969 -1.981 6.509 1.00 95.50 102 VAL A CA 1
ATOM 786 C C . VAL A 1 102 ? -12.473 -2.056 7.943 1.00 95.50 102 VAL A C 1
ATOM 788 O O . VAL A 1 102 ? -12.183 -1.184 8.764 1.00 95.50 102 VAL A O 1
ATOM 791 N N . ASP A 1 103 ? -13.191 -3.132 8.257 1.00 93.50 103 ASP A N 1
ATOM 792 C CA . ASP A 1 103 ? -13.502 -3.489 9.637 1.00 93.50 103 ASP A CA 1
ATOM 793 C C . ASP A 1 103 ? -12.200 -3.588 10.473 1.00 93.50 103 ASP A C 1
ATOM 795 O O . ASP A 1 103 ? -11.243 -4.242 10.032 1.00 93.50 103 ASP A O 1
ATOM 799 N N . PRO A 1 104 ? -12.135 -2.972 11.672 1.00 91.69 104 PRO A N 1
ATOM 800 C CA . PRO A 1 104 ? -10.948 -3.013 12.527 1.00 91.69 104 PRO A CA 1
ATOM 801 C C . PRO A 1 104 ? -10.418 -4.430 12.801 1.00 91.69 104 PRO A C 1
ATOM 803 O O . PRO A 1 104 ? -9.204 -4.628 12.856 1.00 91.69 104 PRO A O 1
ATOM 806 N N . ALA A 1 105 ? -11.298 -5.427 12.934 1.00 91.44 105 ALA A N 1
ATOM 807 C CA . ALA A 1 105 ? -10.925 -6.815 13.199 1.00 91.44 105 ALA A CA 1
ATOM 808 C C . ALA A 1 105 ? -10.230 -7.485 12.002 1.00 91.44 105 A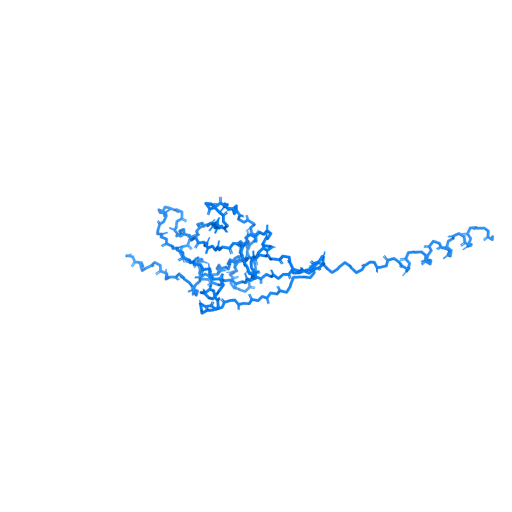LA A C 1
ATOM 810 O O . ALA A 1 105 ? -9.492 -8.455 12.176 1.00 91.44 105 ALA A O 1
ATOM 811 N N . GLN A 1 106 ? -10.432 -6.968 10.788 1.00 93.38 106 GLN A N 1
ATOM 812 C CA . GLN A 1 106 ? -9.817 -7.490 9.565 1.00 93.38 106 GLN A CA 1
ATOM 813 C C . GLN A 1 106 ? -8.501 -6.780 9.209 1.00 93.38 106 GLN A C 1
ATOM 815 O O . GLN A 1 106 ? -7.764 -7.262 8.349 1.00 93.38 106 GLN A O 1
ATOM 820 N N . LEU A 1 107 ? -8.161 -5.677 9.889 1.00 92.69 107 LEU A N 1
ATOM 821 C CA . LEU A 1 107 ? -6.975 -4.861 9.600 1.00 92.69 107 LEU A CA 1
ATOM 822 C C . LEU A 1 107 ? -5.669 -5.674 9.622 1.00 92.69 107 LEU A C 1
ATOM 824 O O . LEU A 1 107 ? -4.779 -5.454 8.800 1.00 92.69 107 LEU A O 1
ATOM 828 N N . ALA A 1 108 ? -5.571 -6.656 10.524 1.00 92.88 108 ALA A N 1
ATOM 829 C CA . ALA A 1 108 ? -4.398 -7.519 10.654 1.00 92.88 108 ALA A CA 1
ATOM 830 C C . ALA A 1 108 ? -4.142 -8.412 9.426 1.00 92.88 108 ALA A C 1
ATOM 832 O O . ALA A 1 108 ? -3.007 -8.840 9.208 1.00 92.88 108 ALA A O 1
ATOM 833 N N . GLY A 1 109 ? -5.185 -8.689 8.639 1.00 95.38 109 GLY A N 1
ATOM 834 C CA . GLY A 1 109 ? -5.124 -9.488 7.418 1.00 95.38 109 GLY A CA 1
ATOM 835 C C . GLY A 1 109 ? -4.883 -8.673 6.146 1.00 95.38 109 GLY A C 1
ATOM 836 O O . GLY A 1 109 ? -4.799 -9.270 5.071 1.00 95.38 109 GLY A O 1
ATOM 837 N N . CYS A 1 110 ? -4.795 -7.342 6.245 1.00 97.38 110 CYS A N 1
ATOM 838 C CA . CYS A 1 110 ? -4.645 -6.440 5.107 1.00 97.38 110 CYS A CA 1
ATOM 839 C C . CYS A 1 110 ? -3.176 -6.208 4.730 1.00 97.38 110 CYS A C 1
ATOM 841 O O . CYS A 1 110 ? -2.339 -5.862 5.567 1.00 97.38 110 CYS A O 1
ATOM 843 N N . THR A 1 111 ? -2.903 -6.281 3.432 1.00 98.00 111 THR A N 1
ATOM 844 C CA . THR A 1 111 ? -1.636 -5.908 2.802 1.00 98.00 111 THR A CA 1
ATOM 845 C C . THR A 1 111 ? -1.927 -4.934 1.673 1.00 98.00 111 THR A C 1
ATOM 847 O O . THR A 1 111 ? -2.763 -5.208 0.812 1.00 98.00 111 THR A O 1
ATOM 850 N N . LEU A 1 112 ? -1.225 -3.807 1.648 1.00 98.31 112 LEU A N 1
ATOM 851 C CA . LEU A 1 112 ? -1.192 -2.936 0.479 1.00 98.31 112 LEU A CA 1
ATOM 852 C C . LEU A 1 112 ? 0.004 -3.314 -0.384 1.00 98.31 112 LEU A C 1
ATOM 854 O O . LEU A 1 112 ? 1.090 -3.542 0.134 1.00 98.31 112 LEU A O 1
ATOM 858 N N . ARG A 1 113 ? -0.186 -3.388 -1.698 1.00 98.12 113 ARG A N 1
ATOM 859 C CA . ARG A 1 113 ? 0.882 -3.658 -2.657 1.00 98.12 113 ARG A CA 1
ATOM 860 C C . ARG A 1 113 ? 1.027 -2.498 -3.624 1.00 98.12 113 ARG A C 1
ATOM 862 O O . ARG A 1 113 ? 0.053 -2.137 -4.278 1.00 98.12 113 ARG A O 1
ATOM 869 N N . ILE A 1 114 ? 2.243 -1.984 -3.785 1.00 97.94 114 ILE A N 1
ATOM 870 C CA . ILE A 1 114 ? 2.589 -1.090 -4.896 1.00 97.94 114 ILE A CA 1
ATOM 871 C C . ILE A 1 114 ? 3.295 -1.924 -5.963 1.00 97.94 114 ILE A C 1
ATOM 873 O O . ILE A 1 114 ? 4.381 -2.449 -5.728 1.00 97.94 114 ILE A O 1
ATOM 877 N N . ALA A 1 115 ? 2.673 -2.060 -7.133 1.00 95.88 115 ALA A N 1
ATOM 878 C CA . ALA A 1 115 ? 3.267 -2.765 -8.263 1.00 95.88 115 ALA A CA 1
ATOM 879 C C . ALA A 1 115 ? 4.054 -1.790 -9.145 1.00 95.88 115 ALA A C 1
ATOM 881 O O . ALA A 1 115 ? 3.509 -0.784 -9.604 1.00 95.88 115 ALA A O 1
ATOM 882 N N . VAL A 1 116 ? 5.311 -2.111 -9.430 1.00 95.31 116 VAL A N 1
ATOM 883 C CA . VAL A 1 116 ? 6.234 -1.318 -10.245 1.00 95.31 116 VAL A CA 1
ATOM 884 C C . VAL A 1 116 ? 6.696 -2.146 -11.435 1.00 95.31 116 VAL A C 1
ATOM 886 O O . VAL A 1 116 ? 6.996 -3.331 -11.297 1.00 95.31 116 VAL A O 1
ATOM 889 N N . THR A 1 117 ? 6.763 -1.529 -12.611 1.00 92.25 117 THR A N 1
ATOM 890 C CA . THR A 1 117 ? 7.412 -2.144 -13.774 1.00 92.25 117 THR A CA 1
ATOM 891 C C . THR A 1 117 ? 8.924 -1.968 -13.664 1.00 92.25 117 THR A C 1
ATOM 893 O O . THR A 1 117 ? 9.428 -0.845 -13.741 1.00 92.25 117 THR A O 1
ATOM 896 N N . ASP A 1 118 ? 9.627 -3.084 -13.484 1.00 83.00 118 ASP A N 1
ATOM 897 C CA . ASP A 1 118 ? 11.088 -3.148 -13.364 1.00 83.00 118 ASP A CA 1
ATOM 898 C C . ASP A 1 118 ? 11.755 -3.268 -14.744 1.00 83.00 118 ASP A C 1
ATOM 900 O O . ASP A 1 118 ? 12.684 -2.534 -15.076 1.00 83.00 118 ASP A O 1
ATOM 904 N N . SER A 1 119 ? 11.200 -4.110 -15.617 1.00 80.25 119 SER A N 1
ATOM 905 C CA . SER A 1 119 ? 11.592 -4.203 -17.026 1.00 80.25 119 SER A CA 1
ATOM 906 C C . SER A 1 119 ? 10.380 -4.487 -17.911 1.00 80.25 119 SER A C 1
ATOM 908 O O . SER A 1 119 ? 9.278 -4.706 -17.413 1.00 80.25 119 SER A O 1
ATOM 910 N N . ALA A 1 120 ? 10.565 -4.529 -19.236 1.00 72.81 120 ALA A N 1
ATOM 911 C CA . ALA A 1 120 ? 9.481 -4.766 -20.198 1.00 72.81 120 ALA A CA 1
ATOM 912 C C . ALA A 1 120 ? 8.667 -6.054 -19.942 1.00 72.81 120 ALA A C 1
ATOM 914 O O . ALA A 1 120 ? 7.577 -6.200 -20.488 1.00 72.81 120 ALA A O 1
ATOM 915 N N . ARG A 1 121 ? 9.197 -6.998 -19.149 1.00 71.00 121 ARG A N 1
ATOM 916 C CA . ARG A 1 121 ? 8.541 -8.271 -18.809 1.00 71.00 121 ARG A CA 1
ATOM 917 C C . ARG A 1 121 ? 8.602 -8.625 -17.316 1.00 71.00 121 ARG A C 1
ATOM 919 O O . ARG A 1 121 ? 8.291 -9.756 -16.968 1.00 71.00 121 ARG A O 1
ATOM 926 N N . SER A 1 122 ? 9.026 -7.704 -16.447 1.00 82.50 122 SER A N 1
ATOM 927 C CA . SER A 1 122 ? 9.183 -7.961 -15.008 1.00 82.50 122 SER A CA 1
ATOM 928 C C . SER A 1 122 ? 8.485 -6.892 -14.185 1.00 82.50 122 SER A C 1
ATOM 930 O O . SER A 1 122 ? 8.624 -5.693 -14.451 1.00 82.50 122 SER A O 1
ATOM 932 N N . HIS A 1 123 ? 7.772 -7.337 -13.155 1.00 89.19 123 HIS A N 1
ATOM 933 C CA . HIS A 1 123 ? 7.153 -6.465 -12.171 1.00 89.19 123 HIS A CA 1
ATOM 934 C C . HIS A 1 123 ? 7.688 -6.773 -10.775 1.00 89.19 123 HIS A C 1
ATOM 936 O O . HIS A 1 123 ? 7.936 -7.930 -10.435 1.00 89.19 123 HIS A O 1
ATOM 942 N N . ILE A 1 124 ? 7.795 -5.739 -9.947 1.00 94.69 124 ILE A N 1
ATOM 943 C CA . ILE A 1 124 ? 8.057 -5.864 -8.514 1.00 94.69 124 ILE A CA 1
ATOM 944 C C . ILE A 1 124 ? 6.804 -5.409 -7.773 1.00 94.69 124 ILE A C 1
ATOM 946 O O . ILE A 1 124 ? 6.278 -4.329 -8.034 1.00 94.69 124 ILE A O 1
ATOM 950 N N . GLY A 1 125 ? 6.299 -6.245 -6.876 1.00 96.44 125 GLY A N 1
ATOM 951 C CA . GLY A 1 125 ? 5.237 -5.916 -5.940 1.00 96.44 125 GLY A CA 1
ATOM 952 C C . GLY A 1 125 ? 5.830 -5.666 -4.563 1.00 96.44 125 GLY A C 1
ATOM 953 O O . GLY A 1 125 ? 6.189 -6.617 -3.877 1.00 96.44 125 GLY A O 1
ATOM 954 N N . TYR A 1 126 ? 5.891 -4.404 -4.154 1.00 97.88 126 TYR A N 1
ATOM 955 C CA . TYR A 1 126 ? 6.263 -4.029 -2.793 1.00 97.88 126 TYR A CA 1
ATOM 956 C C . TYR A 1 126 ? 5.057 -4.217 -1.878 1.00 97.88 126 TYR A C 1
ATOM 958 O O . TYR A 1 126 ? 4.053 -3.526 -2.058 1.00 97.88 126 TYR A O 1
ATOM 966 N N . GLU A 1 127 ? 5.127 -5.163 -0.947 1.00 97.94 127 GLU A N 1
ATOM 967 C CA . GLU A 1 127 ? 4.047 -5.510 -0.027 1.00 97.94 127 GLU A CA 1
ATOM 968 C C . GLU A 1 127 ? 4.246 -4.875 1.348 1.00 97.94 127 GLU A C 1
ATOM 970 O O . GLU A 1 127 ? 5.262 -5.048 2.010 1.00 97.94 127 GLU A O 1
ATOM 975 N N . PHE A 1 128 ? 3.224 -4.156 1.793 1.00 98.25 128 PHE A N 1
ATOM 976 C CA . PHE A 1 128 ? 3.178 -3.438 3.053 1.00 98.25 128 PHE A CA 1
ATOM 977 C C . PHE A 1 128 ? 2.062 -4.038 3.903 1.00 98.25 128 PHE A C 1
ATOM 979 O O . PHE A 1 128 ? 0.872 -3.824 3.645 1.00 98.25 128 PHE A O 1
ATOM 986 N N . ARG A 1 129 ? 2.430 -4.818 4.917 1.00 97.00 129 ARG A N 1
ATOM 987 C CA . ARG A 1 129 ? 1.467 -5.418 5.847 1.00 97.00 129 ARG A CA 1
ATOM 988 C C . ARG A 1 129 ? 0.911 -4.321 6.741 1.00 97.00 129 ARG A C 1
ATOM 990 O O . ARG A 1 129 ? 1.636 -3.766 7.553 1.00 97.00 129 ARG A O 1
ATOM 997 N N . VAL A 1 130 ? -0.372 -4.001 6.614 1.00 96.56 130 VAL A N 1
ATOM 998 C CA . VAL A 1 130 ? -0.961 -2.782 7.204 1.00 96.56 130 VAL A CA 1
ATOM 999 C C . VAL A 1 130 ? -0.814 -2.736 8.728 1.00 96.56 130 VAL A C 1
ATOM 1001 O O . VAL A 1 130 ? -0.559 -1.671 9.285 1.00 96.56 130 VAL A O 1
ATOM 1004 N N . LYS A 1 131 ? -0.882 -3.891 9.399 1.00 93.81 131 LYS A N 1
ATOM 1005 C CA . LYS A 1 131 ? -0.637 -4.024 10.848 1.00 93.81 131 LYS A CA 1
ATOM 1006 C C . LYS A 1 131 ? 0.742 -3.526 11.297 1.00 93.81 131 LYS A C 1
ATOM 1008 O O . LYS A 1 131 ? 0.908 -3.132 12.444 1.00 93.81 131 LYS A O 1
ATOM 1013 N N . ASP A 1 132 ? 1.719 -3.543 10.394 1.00 95.12 132 ASP A N 1
ATOM 1014 C CA . ASP A 1 132 ? 3.071 -3.070 10.654 1.00 95.12 132 ASP A CA 1
ATOM 1015 C C . ASP A 1 132 ? 3.169 -1.558 10.421 1.00 95.12 132 ASP A C 1
ATOM 1017 O O . ASP A 1 132 ? 4.249 -1.012 10.528 1.00 95.12 132 ASP A O 1
ATOM 1021 N N . PHE A 1 133 ? 2.091 -0.842 10.099 1.00 94.75 133 PHE A N 1
ATOM 1022 C CA . PHE A 1 133 ? 2.119 0.608 9.855 1.00 94.75 133 PHE A CA 1
ATOM 1023 C C . PHE A 1 133 ? 1.019 1.368 10.591 1.00 94.75 133 PHE A C 1
ATOM 1025 O O . PHE A 1 133 ? 1.132 2.578 10.779 1.00 94.75 133 PHE A O 1
ATOM 1032 N N . VAL A 1 134 ? -0.029 0.666 11.015 1.00 90.31 134 VAL A N 1
ATOM 1033 C CA . VAL A 1 134 ? -1.216 1.238 11.636 1.00 90.31 134 VAL A CA 1
ATOM 1034 C C . VAL A 1 134 ? -1.451 0.581 12.990 1.00 90.31 134 VAL A C 1
ATOM 1036 O O . VAL A 1 134 ? -1.493 -0.643 13.099 1.00 90.31 134 VAL A O 1
ATOM 1039 N N . GLU A 1 135 ? -1.636 1.404 14.019 1.00 78.38 135 GLU 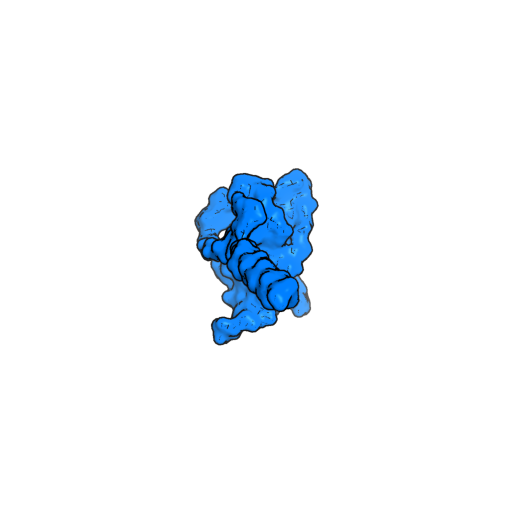A N 1
ATOM 1040 C CA . GLU A 1 135 ? -2.077 0.942 15.334 1.00 78.38 135 GLU A CA 1
ATOM 1041 C C . GLU A 1 135 ? -3.547 0.491 15.250 1.00 78.38 135 GLU A C 1
ATOM 1043 O O . GLU A 1 135 ? -4.382 1.229 14.712 1.00 78.38 135 GLU A O 1
ATOM 1048 N N . PRO A 1 136 ? -3.911 -0.684 15.789 1.00 63.16 136 PRO A N 1
ATOM 1049 C CA . PRO A 1 136 ? -5.312 -1.050 15.919 1.00 63.16 136 PRO A CA 1
ATOM 1050 C C . PRO A 1 136 ? -6.013 -0.017 16.806 1.00 63.16 136 PRO A C 1
ATOM 1052 O O . PRO A 1 136 ? -5.505 0.361 17.865 1.00 63.16 136 PRO A O 1
ATOM 1055 N N . ALA A 1 137 ? -7.182 0.458 16.372 1.00 58.00 137 ALA A N 1
ATOM 1056 C CA . ALA A 1 137 ? -7.984 1.365 17.180 1.00 58.00 137 ALA A CA 1
ATOM 1057 C C . ALA A 1 137 ? -8.227 0.714 18.551 1.00 58.00 137 ALA A C 1
ATOM 1059 O O . ALA A 1 137 ? -8.796 -0.376 18.628 1.00 58.00 137 ALA A O 1
ATOM 1060 N N . LYS A 1 138 ? -7.766 1.358 19.632 1.00 51.66 138 LYS A N 1
ATOM 1061 C CA . LYS A 1 138 ? -8.090 0.923 20.995 1.00 51.66 138 LYS A CA 1
ATOM 1062 C C . LYS A 1 138 ? -9.610 0.961 21.121 1.00 51.66 138 LYS A C 1
ATOM 1064 O O . LYS A 1 138 ? -10.193 2.043 21.050 1.00 51.66 138 LYS A O 1
ATOM 1069 N N . GLY A 1 139 ? -10.229 -0.212 21.240 1.00 46.97 139 GLY A N 1
ATOM 1070 C CA . GLY A 1 139 ? -11.659 -0.327 21.503 1.00 46.97 139 GLY A CA 1
ATOM 1071 C C . GLY A 1 139 ? -12.022 0.535 22.710 1.00 46.97 139 GLY A C 1
ATOM 1072 O O . GLY A 1 139 ? -11.312 0.509 23.718 1.00 46.97 139 GLY A O 1
ATOM 1073 N N . ARG A 1 140 ? -13.064 1.352 22.556 1.00 36.84 140 ARG A N 1
ATOM 1074 C CA . ARG A 1 140 ? -13.745 1.993 23.681 1.00 36.84 140 ARG A CA 1
ATOM 1075 C C . ARG A 1 140 ? -14.645 0.979 24.364 1.00 36.84 140 ARG A C 1
ATOM 1077 O O . ARG A 1 140 ? -15.257 0.181 23.622 1.00 36.84 140 ARG A O 1
#

Secondary structure (DSSP, 8-state):
-HHHHHHHHHHHHHHT--------EEEEEPPHHHHHHTT-EEEEEE-GGG-EEEEEEEES-GGGTTEEEEEEEEEETTEEEEEEEE-PEE-STTEEEEEEEE-GGGGGGEEEEEEEEEETTEEEEEEEEGGGTSPPP---

Foldseek 3Di:
DVVVVVVVVVVVVVVVPPDPPCLDAAEDEAAPVRCVVQQKAKDWDQDPPLAIKIKIKGFCDDQNVQWDFKWKWFDDPNDTDDTGTFDWDQDPDRMIMTMDTDHLVRLQRIKIWTWGDPDPRYIYTHIYRRVNRDDRPDDD

Radius of gyration: 21.34 Å; Cα contacts (8 Å, |Δi|>4): 257; chains: 1; bounding box: 33×54×73 Å

pLDDT: mean 89.2, std 12.04, range [36.84, 98.31]

Mean predicted aligned error: 7.98 Å

Solvent-accessible surface area (backbone atoms only — not comparable to full-atom values): 7910 Å² total; per-residue (Å²): 110,72,67,62,50,53,50,51,53,53,51,52,54,60,71,71,56,79,67,88,83,52,89,52,61,50,76,44,82,52,50,66,70,55,30,52,77,62,48,42,45,67,49,71,47,83,45,72,95,53,25,34,31,41,36,44,39,32,45,49,42,85,91,36,49,48,55,77,48,38,31,43,35,32,41,56,97,91,36,84,74,45,82,42,80,39,74,68,44,72,50,84,81,54,33,34,36,34,60,52,64,37,52,70,90,52,41,74,33,29,28,43,29,46,32,20,58,75,48,103,62,35,32,37,32,42,33,34,52,40,55,71,68,44,81,78,79,79,81,127

Nearest PDB structures (foldseek):
  1zt7-assembly2_C  TM=6.624E-01  e=4.204E-01  Mus musculus
  1iar-assembly1_B  TM=5.318E-01  e=1.251E-01  Homo sapiens
  4qqv-assembly2_D  TM=4.922E-01  e=6.298E-01  Mus musculus
  4qqv-assembly1_B  TM=5.074E-01  e=1.122E+00  Mus musculus
  4qqv-assembly1_A  TM=4.637E-01  e=1.334E+00  Mus musculus

Sequence (140 aa):
MKTHFALASLLFLLLASPSPSFALMMIDDVSKERAKEMGVTFRSHPNGEAGVAVWIEFKAERVLKNFTRVELRMTSGGKHLVSAPLHATRKSGDLVEAHFSVDPAQLAGCTLRIAVTDSARSHIGYEFRVKDFVEPAKGR